Protein AF-I2CSA3-F1 (afdb_monomer)

pLDDT: mean 71.66, std 21.91, range [33.41, 97.12]

Secondary structure (DSSP, 8-state):
--TTTTTTTSS-----TTTSS-SS--SSTTS--TT-SSTTS-TTHHHHHHHHHHHHHHHHHHEEEEES-SS----EEESSSEEESS--EEEEE----------------------

Solvent-accessible surface area (backbone atoms only — not comparable to full-atom values): 7816 Å² total; per-residue (Å²): 120,75,72,59,62,67,58,63,61,73,71,64,69,76,52,42,88,90,68,83,44,63,94,55,82,71,96,47,94,81,78,74,60,97,45,57,75,70,99,78,34,48,88,53,50,69,56,53,56,51,51,52,50,53,52,50,53,47,48,66,65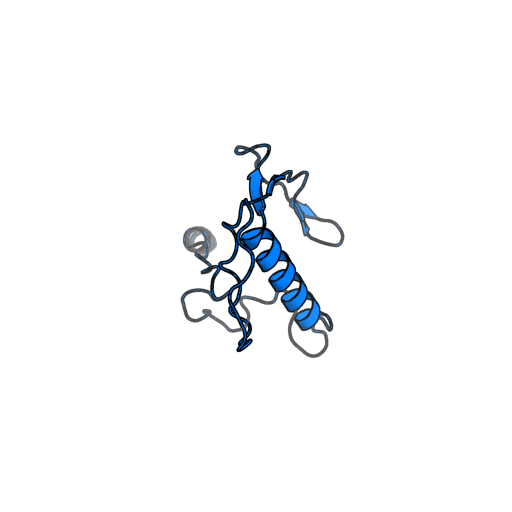,46,34,46,79,41,62,73,56,86,82,64,77,81,42,80,41,79,72,97,56,82,43,68,51,88,81,53,68,47,77,41,80,42,83,68,69,77,72,70,72,76,77,66,92,64,92,73,77,95,81,78,89,78,134

InterPro domains:
  IPR001128 Cytochrome P450 [PF00067] (27-74)
  IPR017972 Cytochrome P450, conserved site [PS00086] (35-44)
  IPR036396 Cytochrome P450 superfamily [G3DSA:1.10.630.10] (11-98)
  IPR036396 Cytochrome P450 superfamily [SSF48264] (27-94)
  IPR039983 Cholesterol 24-hydroxylase [PTHR24293] (27-95)

Organism: Nannochloropsis gaditana (strain CCMP526) (NCBI:txid1093141)

Radius of gyration: 22.37 Å; Cα contacts (8 Å, |Δi|>4): 62; chains: 1; bounding box: 40×33×74 Å

Mean predicted aligned error: 15.08 Å

Foldseek 3Di:
DVVVVVVVCVVPFPCPPVPSDGPDDPPDPPPDAPQHDDPNGNPCPVVVVVVVVVVVVCQVVFWDKDWPDPPDDFDWDDDVDTDTDPGDIDTDTDPPPPPPPPPPPDPDDDDDDDD

Nearest PDB structures (foldseek):
  7p6l-assembly3_C  TM=9.709E-01  e=7.447E-03  Thermothelomyces thermophilus ATCC 42464
  6l8j-assembly1_A  TM=7.435E-01  e=1.315E-02  Arabidopsis thaliana
  6l8i-assembly1_A  TM=7.628E-01  e=1.589E-02  Arabidopsis thaliana
  6j95-assembly1_A  TM=7.596E-01  e=1.693E-02  Arabidopsis thaliana
  6j94-assembly1_B  TM=6.727E-01  e=2.180E-02  Arabidopsis thaliana

Sequence (115 aa):
RISEIAEESREEAATNPATGTSRGPLKSPFQYMPFSLGPRNCIGQRFAMTEASIILARLVRDWDVTLVDRAATVQRVELLTVRPDRLLCKLQPRQVYPLSPVRCGARESAAACSP

Structure (mmCIF, N/CA/C/O backbone):
data_AF-I2CSA3-F1
#
_entry.id   AF-I2CSA3-F1
#
loop_
_atom_site.group_PDB
_atom_site.id
_atom_site.type_symbol
_atom_site.label_atom_id
_atom_site.label_alt_id
_atom_site.label_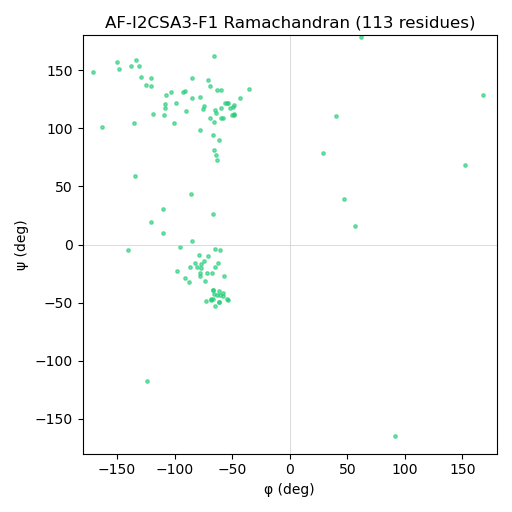comp_id
_atom_site.label_asym_id
_atom_site.label_entity_id
_atom_site.label_seq_id
_atom_site.pdbx_PDB_ins_code
_atom_site.Cartn_x
_atom_site.Cartn_y
_atom_site.Cartn_z
_atom_site.occupancy
_atom_site.B_iso_or_equiv
_atom_site.auth_seq_id
_atom_site.auth_comp_id
_atom_site.auth_asym_id
_atom_site.auth_atom_id
_atom_site.pdbx_PDB_model_num
ATOM 1 N N . ARG A 1 1 ? -17.803 -15.456 -27.209 1.00 42.56 1 ARG A N 1
ATOM 2 C CA . ARG A 1 1 ? -16.410 -14.948 -27.209 1.00 42.56 1 ARG A CA 1
ATOM 3 C C . ARG A 1 1 ? -16.199 -13.600 -26.521 1.00 42.56 1 ARG A C 1
ATOM 5 O O . ARG A 1 1 ? -15.175 -13.480 -25.875 1.00 42.56 1 ARG A O 1
ATOM 12 N N . ILE A 1 2 ? -17.105 -12.611 -26.592 1.00 41.44 2 ILE A N 1
ATOM 13 C CA . ILE A 1 2 ? -17.075 -11.465 -25.643 1.00 41.44 2 ILE A CA 1
ATOM 14 C C . ILE A 1 2 ? -17.883 -11.796 -24.374 1.00 41.44 2 ILE A C 1
ATOM 16 O O . ILE A 1 2 ? -17.504 -11.418 -23.274 1.00 41.44 2 ILE A O 1
ATOM 20 N N . SER A 1 3 ? -18.941 -12.596 -24.519 1.00 33.72 3 SER A N 1
ATOM 21 C CA . SER A 1 3 ? -19.799 -13.058 -23.423 1.00 33.72 3 SER A CA 1
ATOM 22 C C . SER A 1 3 ? -19.128 -14.015 -22.424 1.00 33.72 3 SER A C 1
ATOM 24 O O . SER A 1 3 ? -19.540 -14.040 -21.275 1.00 33.72 3 SER A O 1
ATOM 26 N N . GLU A 1 4 ? -18.081 -14.752 -22.814 1.00 45.25 4 GLU A N 1
ATOM 27 C CA . GLU A 1 4 ? -17.364 -15.682 -21.912 1.00 45.25 4 GLU A CA 1
ATOM 28 C C . GLU A 1 4 ? -16.401 -14.960 -20.956 1.00 45.25 4 GLU A C 1
ATOM 30 O O . GLU A 1 4 ? -16.161 -15.423 -19.847 1.00 45.25 4 GLU A O 1
ATOM 35 N N . ILE A 1 5 ? -15.894 -13.784 -21.343 1.00 49.84 5 ILE A N 1
ATOM 36 C CA . ILE A 1 5 ? -14.957 -12.992 -20.525 1.00 49.84 5 ILE A CA 1
ATOM 37 C C . ILE A 1 5 ? -15.677 -12.364 -19.316 1.00 49.84 5 ILE A C 1
ATOM 39 O O . ILE A 1 5 ? -15.057 -12.080 -18.295 1.00 49.84 5 ILE A O 1
ATOM 43 N N . ALA A 1 6 ? -16.995 -12.170 -19.410 1.00 39.78 6 ALA A N 1
ATOM 44 C CA . ALA A 1 6 ? -17.803 -11.581 -18.345 1.00 39.78 6 ALA A CA 1
ATOM 45 C C . ALA A 1 6 ? -18.214 -12.581 -17.248 1.00 39.78 6 ALA A C 1
ATOM 47 O O . ALA A 1 6 ? -18.636 -12.153 -16.176 1.00 39.78 6 ALA A O 1
ATOM 48 N N . GLU A 1 7 ? -18.112 -13.891 -17.496 1.00 41.91 7 GLU A N 1
ATOM 49 C CA . GLU A 1 7 ? -18.434 -14.910 -16.488 1.00 41.91 7 GLU A CA 1
ATOM 50 C C . GLU A 1 7 ? -17.204 -15.311 -15.655 1.00 41.91 7 GLU A C 1
ATOM 52 O O . GLU A 1 7 ? -17.345 -15.590 -14.466 1.00 41.91 7 GLU A O 1
ATOM 57 N N . GLU A 1 8 ? -15.986 -15.226 -16.210 1.00 42.34 8 GLU A N 1
ATOM 58 C CA . GLU A 1 8 ? -14.734 -15.532 -15.488 1.00 42.34 8 GLU A CA 1
ATOM 59 C C . GLU A 1 8 ? -14.321 -14.433 -14.482 1.00 42.34 8 GLU A C 1
ATOM 61 O O . GLU A 1 8 ? -13.516 -14.677 -13.587 1.00 42.34 8 GLU A O 1
ATOM 66 N N . SER A 1 9 ? -14.920 -13.239 -14.556 1.00 42.06 9 SER A N 1
ATOM 67 C CA . SER A 1 9 ? -14.725 -12.153 -13.582 1.00 42.06 9 SER A CA 1
ATOM 68 C C . SER A 1 9 ? -15.516 -12.326 -12.280 1.00 42.06 9 SER A C 1
ATOM 70 O O . SER A 1 9 ? -15.287 -11.578 -11.334 1.00 42.06 9 SER A O 1
ATOM 72 N N . ARG A 1 10 ? -16.432 -13.303 -12.187 1.00 43.22 10 ARG A N 1
ATOM 73 C CA . ARG A 1 10 ? -17.161 -13.599 -10.935 1.00 43.22 10 ARG A CA 1
ATOM 74 C C . ARG A 1 10 ? -16.423 -14.555 -10.008 1.00 43.22 10 ARG A C 1
ATOM 76 O O . ARG A 1 10 ? -16.677 -14.538 -8.807 1.00 43.22 10 ARG A O 1
ATOM 83 N N . GLU A 1 11 ? -15.458 -15.306 -10.527 1.00 42.19 11 GLU A N 1
ATOM 84 C CA . GLU A 1 11 ? -14.471 -16.027 -9.719 1.00 42.19 11 GLU A CA 1
ATOM 85 C C . GLU A 1 11 ? -13.297 -15.083 -9.392 1.00 42.19 11 GLU A C 1
ATOM 87 O O . GLU A 1 11 ? -12.123 -15.425 -9.536 1.00 42.19 11 GLU A O 1
ATOM 92 N N . GLU A 1 12 ? -13.615 -13.837 -9.025 1.00 47.06 12 GLU A N 1
ATOM 93 C CA . GLU A 1 12 ? -12.668 -12.805 -8.618 1.00 47.06 12 GLU A CA 1
ATOM 94 C C . GLU A 1 12 ? -11.928 -13.290 -7.367 1.00 47.06 12 GLU A C 1
ATOM 96 O O . GLU A 1 12 ? -12.356 -13.126 -6.227 1.00 47.06 12 GLU A O 1
ATOM 101 N N . ALA A 1 13 ? -10.818 -13.976 -7.628 1.00 44.78 13 ALA A N 1
ATOM 102 C CA . ALA A 1 13 ? -9.598 -13.996 -6.853 1.00 44.78 13 ALA A CA 1
ATOM 103 C C . ALA A 1 13 ? -9.809 -13.742 -5.356 1.00 44.78 13 ALA A C 1
ATOM 105 O O . ALA A 1 13 ? -9.467 -12.677 -4.833 1.00 44.78 13 ALA A O 1
ATOM 106 N N . ALA A 1 14 ? -10.248 -14.777 -4.637 1.00 43.12 14 ALA A N 1
ATOM 107 C CA . ALA A 1 14 ? -9.932 -14.921 -3.222 1.00 43.12 14 ALA A CA 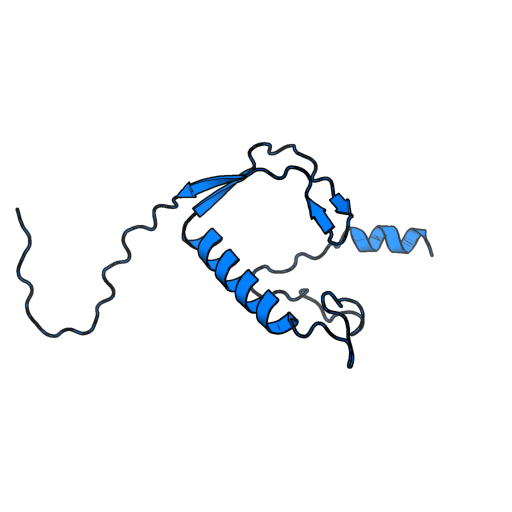1
ATOM 108 C C . ALA A 1 14 ? -8.402 -15.068 -3.080 1.00 43.12 14 ALA A C 1
ATOM 110 O O . ALA A 1 14 ? -7.863 -16.155 -2.856 1.00 43.12 14 ALA A O 1
ATOM 111 N N . THR A 1 15 ? -7.688 -13.962 -3.287 1.00 50.16 15 THR A N 1
ATOM 112 C CA . THR A 1 15 ? -6.269 -13.803 -3.003 1.00 50.16 15 THR A CA 1
ATOM 113 C C . THR A 1 15 ? -6.136 -14.065 -1.519 1.00 50.16 15 THR A C 1
ATOM 115 O O . THR A 1 15 ? -6.638 -13.294 -0.704 1.00 50.16 15 THR A O 1
ATOM 118 N N . ASN A 1 16 ? -5.535 -15.194 -1.150 1.00 46.78 16 ASN A N 1
ATOM 119 C CA . ASN A 1 16 ? -5.334 -15.496 0.255 1.00 46.78 16 ASN A CA 1
ATOM 120 C C . ASN A 1 16 ? -4.364 -14.436 0.814 1.00 46.78 16 ASN A C 1
ATOM 122 O O . ASN A 1 16 ? -3.208 -14.400 0.369 1.00 46.78 16 ASN A O 1
ATOM 126 N N . PRO A 1 17 ? -4.784 -13.571 1.761 1.00 50.44 17 PRO A N 1
ATOM 127 C CA . PRO A 1 17 ? -3.959 -12.456 2.235 1.00 50.44 17 PRO A CA 1
ATOM 128 C C . PRO A 1 17 ? -2.663 -12.928 2.910 1.00 50.44 17 PRO A C 1
ATOM 130 O O . PRO A 1 17 ? -1.725 -12.154 3.054 1.00 50.44 17 PRO A O 1
ATOM 133 N N . ALA A 1 18 ? -2.590 -14.210 3.284 1.00 44.34 18 ALA A N 1
ATOM 134 C CA . ALA A 1 18 ? -1.423 -14.827 3.899 1.00 44.34 18 ALA A CA 1
ATOM 135 C C . ALA A 1 18 ? -0.283 -15.168 2.919 1.00 44.34 18 ALA A C 1
ATOM 137 O O . ALA A 1 18 ? 0.825 -15.448 3.369 1.00 44.34 18 ALA A O 1
ATOM 138 N N . THR A 1 19 ? -0.524 -15.217 1.602 1.00 47.62 19 THR A N 1
ATOM 139 C CA . THR A 1 19 ? 0.468 -15.789 0.661 1.00 47.62 19 THR A CA 1
ATOM 140 C C . THR A 1 19 ? 0.597 -15.022 -0.657 1.00 47.62 19 THR A C 1
ATOM 142 O O . THR A 1 19 ? 1.456 -15.366 -1.465 1.00 47.62 19 THR A O 1
ATOM 145 N N . GLY A 1 20 ? -0.231 -13.996 -0.905 1.00 53.66 20 GLY A N 1
ATOM 146 C CA . GLY A 1 20 ? -0.145 -13.160 -2.117 1.00 53.66 20 GLY A CA 1
ATOM 147 C C . GLY A 1 20 ? -0.241 -13.940 -3.436 1.00 53.66 20 GLY A C 1
ATOM 148 O O . GLY A 1 20 ? 0.143 -13.436 -4.486 1.00 53.66 20 GLY A O 1
ATOM 149 N N . THR A 1 21 ? -0.714 -15.184 -3.379 1.00 48.88 21 THR A N 1
ATOM 150 C CA . THR A 1 21 ? -0.784 -16.125 -4.495 1.00 48.88 21 THR A CA 1
ATOM 151 C C . THR A 1 21 ? -2.237 -16.525 -4.706 1.00 48.88 21 THR A C 1
ATOM 153 O O . THR A 1 21 ? -2.978 -16.785 -3.752 1.00 48.88 21 THR A O 1
ATOM 156 N N . SER A 1 22 ? -2.660 -16.554 -5.971 1.00 50.53 22 SER A N 1
ATOM 157 C CA . SER A 1 22 ? -3.919 -17.174 -6.370 1.00 50.53 22 SER A CA 1
ATOM 158 C C . SER A 1 22 ? -3.870 -18.650 -5.976 1.00 50.53 22 SER A C 1
ATOM 160 O O . SER A 1 22 ? -2.884 -19.328 -6.258 1.00 50.53 22 SER A O 1
ATOM 162 N N . ARG A 1 23 ? -4.922 -19.172 -5.336 1.00 46.28 23 ARG A N 1
ATOM 163 C CA . ARG A 1 23 ? -5.057 -20.589 -4.924 1.00 46.28 23 ARG A CA 1
ATOM 164 C C . ARG A 1 23 ? -5.163 -21.588 -6.098 1.00 46.28 23 ARG A C 1
ATOM 166 O O . ARG A 1 23 ? -5.712 -22.672 -5.944 1.00 46.28 23 ARG A O 1
ATOM 173 N N . GLY A 1 24 ? -4.625 -21.253 -7.265 1.00 54.91 24 GLY A N 1
ATOM 174 C CA . GLY A 1 24 ? -4.572 -22.107 -8.443 1.00 54.91 24 GLY A CA 1
ATOM 175 C C . GLY A 1 24 ? -3.338 -21.785 -9.287 1.00 54.91 24 GLY A C 1
ATOM 176 O O . GLY A 1 24 ? -2.801 -20.676 -9.172 1.00 54.91 24 GLY A O 1
ATOM 177 N N . PRO A 1 25 ? -2.867 -22.735 -10.117 1.00 48.44 25 PRO A N 1
ATOM 178 C CA . PRO A 1 25 ? -1.803 -22.462 -11.071 1.00 48.44 25 PRO A CA 1
ATOM 179 C C . PRO A 1 25 ? -2.228 -21.271 -11.931 1.00 48.44 25 PRO A C 1
ATOM 181 O O . PRO A 1 25 ? -3.293 -21.298 -12.548 1.00 48.44 25 PRO A O 1
ATOM 184 N N . LEU A 1 26 ? -1.420 -20.207 -11.928 1.00 54.88 26 LEU A N 1
ATOM 185 C CA . LEU A 1 26 ? -1.624 -19.061 -12.811 1.00 54.88 26 LEU A CA 1
ATOM 186 C C . LEU A 1 26 ? -1.760 -19.611 -14.235 1.00 54.88 26 LEU A C 1
ATOM 188 O O . LEU A 1 26 ? -0.829 -20.244 -14.735 1.00 54.88 26 LEU A O 1
ATOM 192 N N . LYS A 1 27 ? -2.924 -19.412 -14.872 1.00 57.16 27 LYS A N 1
ATOM 193 C CA . LYS A 1 27 ? -3.265 -20.017 -16.177 1.00 57.16 27 LYS A CA 1
ATOM 194 C C . LYS A 1 27 ? -2.302 -19.609 -17.317 1.00 57.16 27 LYS A C 1
ATOM 196 O O . LYS A 1 27 ? -2.417 -20.107 -18.426 1.00 57.16 27 LYS A O 1
ATOM 201 N N . SER A 1 28 ? -1.347 -18.714 -17.071 1.00 60.38 28 SER A N 1
ATOM 202 C CA . SER A 1 28 ? -0.208 -18.378 -17.923 1.00 60.38 28 SER A CA 1
ATOM 203 C C . SER A 1 28 ? 0.741 -17.463 -17.131 1.00 60.38 28 SER A C 1
ATOM 205 O O . SER A 1 28 ? 0.278 -16.656 -16.319 1.00 60.38 28 SER A O 1
ATOM 207 N N . PRO A 1 29 ? 2.066 -17.525 -17.364 1.00 62.62 29 PRO A N 1
ATOM 208 C CA . PRO A 1 29 ? 3.060 -16.729 -16.630 1.00 62.62 29 PRO A CA 1
ATOM 209 C C . PRO A 1 29 ? 2.945 -15.211 -16.861 1.00 62.62 29 PRO A C 1
ATOM 211 O O . PRO A 1 29 ? 3.663 -14.436 -16.237 1.00 62.62 29 PRO A O 1
ATOM 214 N N . PHE A 1 30 ? 2.036 -14.782 -17.742 1.00 70.31 30 PHE A N 1
ATOM 215 C CA . PHE A 1 30 ? 1.869 -13.399 -18.172 1.00 70.31 30 PHE A CA 1
ATOM 216 C C . PHE A 1 30 ? 0.577 -12.729 -17.668 1.00 70.31 30 PHE A C 1
ATOM 218 O O . PHE A 1 30 ? 0.244 -11.634 -18.105 1.00 70.31 30 PHE A O 1
ATOM 225 N N . GLN A 1 31 ? -0.162 -13.353 -16.751 1.00 79.00 31 GLN A N 1
ATOM 226 C CA . GLN A 1 31 ? -1.417 -12.782 -16.238 1.00 79.00 31 GLN A CA 1
ATOM 227 C C . GLN A 1 31 ? -1.241 -11.713 -15.157 1.00 79.00 31 GLN A C 1
ATOM 229 O O . GLN A 1 31 ? -2.151 -10.921 -14.930 1.00 79.00 31 GLN A O 1
ATOM 234 N N . TYR A 1 32 ? -0.083 -11.662 -14.497 1.00 79.81 32 TYR A N 1
ATOM 235 C CA . TYR A 1 32 ? 0.158 -10.736 -13.394 1.00 79.81 32 TYR A CA 1
ATOM 236 C C . TYR A 1 32 ? 1.528 -10.069 -13.526 1.00 79.81 32 TYR A C 1
ATOM 238 O O . TYR A 1 32 ? 2.559 -10.687 -13.273 1.00 79.81 32 TYR A O 1
ATOM 246 N N . MET A 1 33 ? 1.536 -8.797 -13.940 1.00 86.06 33 MET A N 1
ATOM 247 C CA . MET A 1 33 ? 2.760 -8.021 -14.191 1.00 86.06 33 MET A CA 1
ATOM 248 C C . MET A 1 33 ? 2.709 -6.601 -13.590 1.00 86.06 33 MET A C 1
ATOM 250 O O . MET A 1 33 ? 2.862 -5.619 -14.317 1.00 86.06 33 MET A O 1
ATOM 254 N N . PRO A 1 34 ? 2.531 -6.443 -12.267 1.00 87.00 34 PRO A N 1
ATOM 255 C CA . PRO A 1 34 ? 2.402 -5.122 -11.635 1.00 87.00 34 PRO A CA 1
ATOM 256 C C . PRO A 1 34 ? 3.669 -4.250 -11.733 1.00 87.00 34 PRO A C 1
ATOM 258 O O . PRO A 1 34 ? 3.595 -3.034 -11.590 1.00 87.00 34 PRO A O 1
ATOM 261 N N . PHE A 1 35 ? 4.832 -4.858 -11.987 1.00 91.50 35 PHE A N 1
ATOM 262 C CA . PHE A 1 35 ? 6.135 -4.186 -12.073 1.00 91.50 35 PHE A CA 1
ATOM 263 C C . PHE A 1 35 ? 6.814 -4.363 -13.442 1.00 91.50 35 PHE A C 1
ATOM 265 O O . PHE A 1 35 ? 8.027 -4.161 -13.558 1.00 91.50 35 PHE A O 1
ATOM 272 N N . SER A 1 36 ? 6.031 -4.716 -14.472 1.00 88.81 36 SER A N 1
ATOM 273 C CA . SER A 1 36 ? 6.513 -5.130 -15.798 1.00 88.81 36 SER A CA 1
ATOM 274 C C . SER A 1 36 ? 7.377 -6.409 -15.760 1.00 88.81 36 SER A C 1
ATOM 276 O O . SER A 1 36 ? 7.611 -6.992 -14.701 1.00 88.81 36 SER A O 1
ATOM 278 N N . LEU A 1 37 ? 7.831 -6.875 -16.926 1.00 87.00 37 LEU A N 1
ATOM 279 C CA . LEU A 1 37 ? 8.748 -8.006 -17.100 1.00 87.00 37 LEU A CA 1
ATOM 280 C C . LEU A 1 37 ? 9.907 -7.616 -18.033 1.00 87.00 37 LEU A C 1
ATOM 282 O O . LEU A 1 37 ? 9.768 -6.752 -18.897 1.00 87.00 37 LEU A O 1
ATOM 286 N N . GLY A 1 38 ? 11.056 -8.280 -17.879 1.00 88.12 38 GLY A N 1
ATOM 287 C CA . GLY A 1 38 ? 12.229 -8.089 -18.742 1.00 88.12 38 GLY A CA 1
ATOM 288 C C . GLY A 1 38 ? 13.232 -7.031 -18.245 1.00 88.12 38 GLY A C 1
ATOM 289 O O . GLY A 1 38 ? 13.195 -6.642 -17.079 1.00 88.12 38 GLY A O 1
ATOM 290 N N . PRO A 1 39 ? 14.157 -6.559 -19.107 1.00 91.06 39 PRO A N 1
ATOM 291 C CA . PRO A 1 39 ? 15.282 -5.692 -18.716 1.00 91.06 39 PRO A CA 1
ATOM 292 C C . PRO A 1 39 ? 14.875 -4.261 -18.326 1.00 91.06 39 PRO A C 1
ATOM 294 O O . PRO A 1 39 ? 15.692 -3.490 -17.827 1.00 91.06 39 PRO A O 1
ATOM 297 N N . ARG A 1 40 ? 13.615 -3.885 -18.574 1.00 93.38 40 ARG A N 1
ATOM 298 C CA . ARG A 1 40 ? 13.008 -2.606 -18.174 1.00 93.38 40 ARG A CA 1
ATOM 299 C C . ARG A 1 40 ? 11.956 -2.811 -17.077 1.00 93.38 40 ARG A C 1
ATOM 301 O O . ARG A 1 40 ? 10.976 -2.072 -17.021 1.00 93.38 40 ARG A O 1
ATOM 308 N N . ASN A 1 41 ? 12.136 -3.832 -16.237 1.00 92.06 41 ASN A N 1
ATOM 309 C CA . ASN A 1 41 ? 11.311 -4.017 -15.049 1.00 92.06 41 ASN A CA 1
ATOM 310 C C . ASN A 1 41 ? 11.529 -2.878 -14.039 1.00 92.06 41 ASN A C 1
ATOM 312 O O . ASN A 1 41 ? 12.510 -2.130 -14.096 1.00 92.06 41 ASN A O 1
ATOM 316 N N . CYS A 1 42 ? 10.596 -2.733 -13.100 1.00 93.94 42 CYS A N 1
ATOM 317 C CA . CYS A 1 42 ? 10.739 -1.749 -12.037 1.00 93.94 42 CYS A CA 1
ATOM 318 C C . CYS A 1 42 ? 11.944 -2.097 -11.149 1.00 93.94 42 CYS A C 1
ATOM 320 O O . CYS A 1 42 ? 11.907 -3.063 -1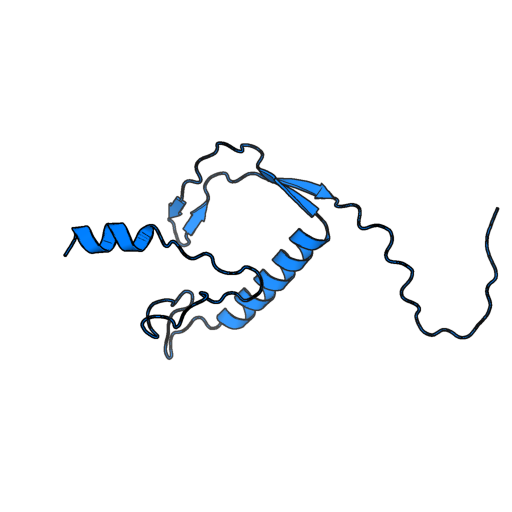0.384 1.00 93.94 42 CYS A O 1
ATOM 322 N N . ILE A 1 43 ? 12.983 -1.257 -11.181 1.00 96.88 43 ILE A N 1
ATOM 323 C CA . ILE A 1 43 ? 14.144 -1.367 -10.280 1.00 96.88 43 ILE A CA 1
ATOM 324 C C . ILE A 1 43 ? 13.729 -1.324 -8.797 1.00 96.88 43 ILE A C 1
ATOM 326 O O . ILE A 1 43 ? 14.372 -1.929 -7.942 1.00 96.88 43 ILE A O 1
ATOM 330 N N . GLY A 1 44 ? 12.605 -0.664 -8.502 1.00 95.94 44 GLY A N 1
ATOM 331 C CA . GLY A 1 44 ? 12.022 -0.543 -7.170 1.00 95.94 44 GLY A CA 1
ATOM 332 C C . GLY A 1 44 ? 11.128 -1.707 -6.735 1.00 95.94 44 GLY A C 1
ATOM 333 O O . GLY A 1 44 ? 10.585 -1.637 -5.639 1.00 95.94 44 GLY A O 1
ATOM 334 N N . GLN A 1 45 ? 10.960 -2.778 -7.523 1.00 92.25 45 GLN A N 1
ATOM 335 C CA . GLN A 1 45 ? 10.025 -3.869 -7.198 1.00 92.25 45 GLN A CA 1
ATOM 336 C C . GLN A 1 45 ? 10.262 -4.461 -5.799 1.00 92.25 45 GLN A C 1
ATOM 338 O O . GLN A 1 45 ? 9.328 -4.625 -5.016 1.00 92.25 45 GLN A O 1
ATOM 343 N N . ARG A 1 46 ? 11.520 -4.771 -5.461 1.00 92.94 46 ARG A N 1
ATOM 344 C CA . ARG A 1 46 ? 11.868 -5.355 -4.152 1.00 92.94 46 ARG A CA 1
ATOM 345 C C . ARG A 1 46 ? 11.622 -4.380 -3.007 1.00 92.94 46 ARG A C 1
ATOM 347 O O . ARG A 1 46 ? 11.152 -4.785 -1.946 1.00 92.94 46 ARG A O 1
ATOM 354 N N . PHE A 1 47 ? 11.930 -3.109 -3.242 1.00 96.25 47 PHE A N 1
ATOM 355 C CA . PHE A 1 47 ? 11.729 -2.044 -2.272 1.00 96.25 47 PHE A CA 1
ATOM 356 C C . PHE A 1 47 ? 10.235 -1.852 -1.982 1.00 96.25 47 PHE A C 1
ATOM 358 O O . PHE A 1 47 ? 9.822 -2.000 -0.835 1.00 96.25 47 PHE A O 1
ATOM 365 N N . ALA A 1 48 ? 9.421 -1.675 -3.027 1.00 94.25 48 ALA A N 1
ATOM 366 C CA . ALA A 1 48 ? 7.979 -1.476 -2.915 1.00 94.25 48 ALA A CA 1
ATOM 367 C C . ALA A 1 48 ? 7.282 -2.634 -2.183 1.00 94.25 48 ALA A C 1
ATOM 369 O O . ALA A 1 48 ? 6.475 -2.403 -1.286 1.00 94.25 48 ALA A O 1
ATOM 370 N N . MET A 1 49 ? 7.626 -3.885 -2.510 1.00 92.69 49 MET A N 1
ATOM 371 C CA . MET A 1 49 ? 7.034 -5.055 -1.849 1.00 92.69 49 MET A CA 1
ATOM 372 C C . MET A 1 49 ? 7.419 -5.155 -0.371 1.00 92.69 49 MET A C 1
ATOM 374 O O . MET A 1 49 ? 6.582 -5.508 0.462 1.00 92.69 49 MET A O 1
ATOM 378 N N . THR A 1 50 ? 8.670 -4.839 -0.035 1.00 94.19 50 THR A N 1
ATOM 379 C CA . THR A 1 50 ? 9.153 -4.883 1.352 1.00 94.19 50 THR A CA 1
ATOM 380 C C . THR A 1 50 ? 8.491 -3.793 2.189 1.00 94.19 50 THR A C 1
ATOM 382 O O . THR A 1 50 ? 7.959 -4.075 3.261 1.00 94.19 50 THR A O 1
ATOM 385 N N . GLU A 1 51 ? 8.469 -2.561 1.682 1.00 97.12 51 GLU A N 1
ATOM 386 C CA . GLU A 1 51 ? 7.857 -1.419 2.359 1.00 97.12 51 GLU A CA 1
ATOM 387 C C . GLU A 1 51 ? 6.356 -1.638 2.576 1.00 97.12 51 GLU A C 1
ATOM 389 O O . GLU A 1 51 ? 5.878 -1.536 3.708 1.00 97.12 51 GLU A O 1
ATOM 394 N N . ALA A 1 52 ? 5.627 -2.040 1.528 1.00 93.25 52 ALA A N 1
ATOM 395 C CA . ALA A 1 52 ? 4.197 -2.321 1.618 1.00 93.25 52 ALA A CA 1
ATOM 396 C C . ALA A 1 52 ? 3.892 -3.412 2.655 1.00 93.25 52 ALA A C 1
ATOM 398 O O . ALA A 1 52 ? 2.966 -3.264 3.451 1.00 93.25 52 ALA A O 1
ATOM 399 N N . SER A 1 53 ? 4.700 -4.475 2.696 1.00 93.19 53 SER A N 1
ATOM 400 C CA . SER A 1 53 ? 4.525 -5.570 3.657 1.00 93.19 53 SER A CA 1
ATOM 401 C C . SER A 1 53 ? 4.754 -5.113 5.099 1.00 93.19 53 SER A C 1
ATOM 403 O O . SER A 1 53 ? 3.979 -5.469 5.985 1.00 93.19 53 SER A O 1
ATOM 405 N N . ILE A 1 54 ? 5.790 -4.304 5.349 1.00 95.12 54 ILE A N 1
ATOM 406 C CA . ILE A 1 54 ? 6.102 -3.783 6.689 1.00 95.12 54 ILE A CA 1
ATOM 407 C C . ILE A 1 54 ? 5.006 -2.832 7.169 1.00 95.12 54 ILE A C 1
ATOM 409 O O . ILE A 1 54 ? 4.543 -2.956 8.306 1.00 95.12 54 ILE A O 1
ATOM 413 N N . ILE A 1 55 ? 4.579 -1.898 6.315 1.00 95.69 55 ILE A N 1
ATOM 414 C CA . ILE A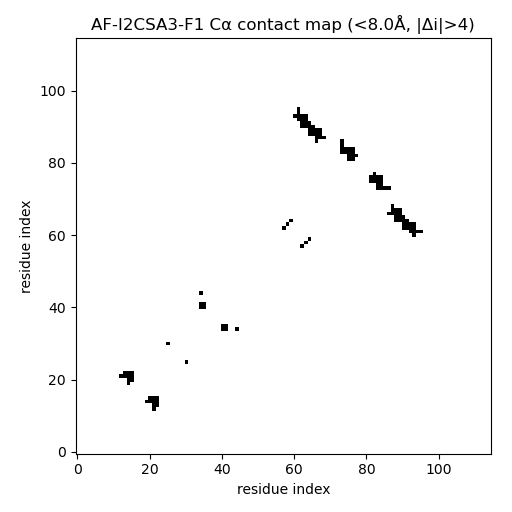 1 55 ? 3.513 -0.947 6.640 1.00 95.69 55 ILE A CA 1
ATOM 415 C C . ILE A 1 55 ? 2.221 -1.708 6.930 1.00 95.69 55 ILE A C 1
ATOM 417 O O . ILE A 1 55 ? 1.623 -1.501 7.982 1.00 95.69 55 ILE A O 1
ATOM 421 N N . LEU A 1 56 ? 1.829 -2.644 6.062 1.00 93.62 56 LEU A N 1
ATOM 422 C CA . LEU A 1 56 ? 0.620 -3.441 6.253 1.00 93.62 56 LEU A CA 1
ATOM 423 C C . LEU A 1 56 ? 0.674 -4.264 7.547 1.00 93.62 56 LEU A C 1
ATOM 425 O O . LEU A 1 56 ? -0.296 -4.284 8.302 1.00 93.62 56 LEU A O 1
ATOM 429 N N . ALA A 1 57 ? 1.814 -4.893 7.845 1.00 91.44 57 ALA A N 1
ATOM 430 C CA . ALA A 1 57 ? 1.995 -5.663 9.072 1.00 91.44 57 ALA A CA 1
ATOM 431 C C . ALA A 1 57 ? 1.851 -4.798 10.333 1.00 91.44 57 ALA A C 1
ATOM 433 O O . ALA A 1 57 ? 1.240 -5.242 11.304 1.00 91.44 57 ALA A O 1
ATOM 434 N N . ARG A 1 58 ? 2.380 -3.567 10.325 1.00 91.88 58 ARG A N 1
ATOM 435 C CA . ARG A 1 58 ? 2.209 -2.618 11.438 1.00 91.88 58 ARG A CA 1
ATOM 436 C C . ARG A 1 58 ? 0.772 -2.130 11.557 1.00 91.88 58 ARG A C 1
ATOM 438 O O . ARG A 1 58 ? 0.217 -2.183 12.648 1.00 91.88 58 ARG A O 1
ATOM 445 N N . LEU A 1 59 ? 0.151 -1.739 10.443 1.00 92.81 59 LEU A N 1
ATOM 446 C CA . LEU A 1 59 ? -1.243 -1.288 10.415 1.00 92.81 59 LEU A CA 1
ATOM 447 C C . LEU A 1 59 ? -2.183 -2.332 11.026 1.00 92.81 59 LEU A C 1
ATOM 449 O O . LEU A 1 59 ? -3.003 -1.992 11.870 1.00 92.81 59 LEU A O 1
ATOM 453 N N . VAL A 1 60 ? -2.036 -3.602 10.638 1.00 90.94 60 VAL A N 1
ATOM 454 C CA . VAL A 1 60 ? -2.886 -4.697 11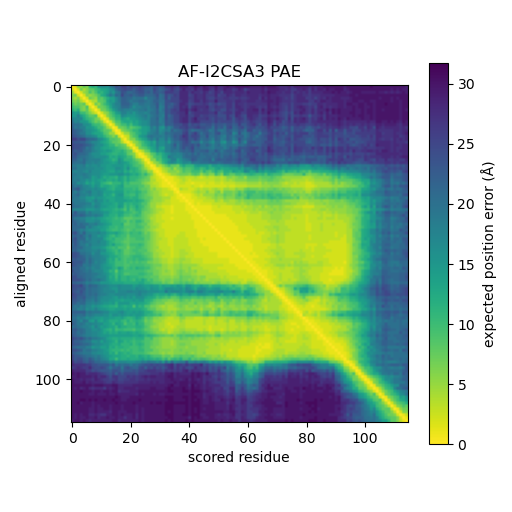.132 1.00 90.94 60 VAL A CA 1
ATOM 455 C C . VAL A 1 60 ? -2.563 -5.081 12.579 1.00 90.94 60 VAL A C 1
ATOM 457 O O . VAL A 1 60 ? -3.452 -5.532 13.302 1.00 90.94 60 VAL A O 1
ATOM 460 N N . ARG A 1 61 ? -1.307 -4.943 13.017 1.00 87.69 61 ARG A N 1
ATOM 461 C CA . ARG A 1 61 ? -0.905 -5.265 14.393 1.00 87.69 61 ARG A CA 1
ATOM 462 C C . ARG A 1 61 ? -1.425 -4.234 15.385 1.00 87.69 61 ARG A C 1
ATOM 464 O O . ARG A 1 61 ? -1.992 -4.617 16.405 1.00 87.69 61 ARG A O 1
ATOM 471 N N . ASP A 1 62 ? -1.220 -2.961 15.075 1.00 90.00 62 ASP A N 1
ATOM 472 C CA . ASP A 1 62 ? -1.329 -1.893 16.061 1.00 90.00 62 ASP A CA 1
ATOM 473 C C . ASP A 1 62 ? -2.689 -1.192 16.012 1.00 90.00 62 ASP A C 1
ATOM 475 O O . ASP A 1 62 ? -3.086 -0.609 17.020 1.00 90.00 62 ASP A O 1
ATOM 479 N N . TRP A 1 63 ? -3.421 -1.238 14.888 1.00 92.94 63 TRP A N 1
ATOM 480 C CA . TRP A 1 63 ? -4.649 -0.460 14.689 1.00 92.94 63 TRP A CA 1
ATOM 481 C C . TRP A 1 63 ? -5.844 -1.292 14.203 1.00 92.94 63 TRP A C 1
ATOM 483 O O . TRP A 1 63 ? -5.737 -2.197 13.376 1.00 92.94 63 TRP A O 1
ATOM 493 N N . ASP A 1 64 ? -7.024 -0.914 14.684 1.00 91.88 64 ASP A N 1
ATOM 494 C CA . ASP A 1 64 ? -8.321 -1.270 14.127 1.00 91.88 64 ASP A CA 1
ATOM 495 C C . ASP A 1 64 ? -8.736 -0.211 13.096 1.00 91.88 64 ASP A C 1
ATOM 497 O O . ASP A 1 64 ? -8.945 0.963 13.417 1.00 91.88 64 ASP A O 1
ATOM 501 N N . VAL A 1 65 ? -8.833 -0.629 11.832 1.00 92.38 65 VAL A N 1
ATOM 502 C CA . VAL A 1 65 ? -9.154 0.245 10.695 1.00 92.38 65 VAL A CA 1
ATOM 503 C C . VAL A 1 65 ? -10.637 0.124 10.364 1.00 92.38 65 VAL A C 1
ATOM 505 O O . VAL A 1 65 ? -11.122 -0.957 10.034 1.00 92.38 65 VAL A O 1
ATOM 508 N N . THR A 1 66 ? -11.366 1.237 10.411 1.00 92.19 66 THR A N 1
ATOM 509 C CA . THR A 1 66 ? -12.784 1.289 10.025 1.00 92.19 66 THR A CA 1
ATOM 510 C C . THR A 1 66 ? -13.014 2.353 8.960 1.00 92.19 66 THR A C 1
ATOM 512 O O . THR A 1 66 ? -12.467 3.449 9.039 1.00 92.19 66 THR A O 1
ATOM 515 N N . LEU A 1 67 ? -13.821 2.049 7.943 1.00 91.81 67 LEU A N 1
ATOM 516 C CA . LEU A 1 67 ? -14.198 3.039 6.931 1.00 91.81 67 LEU A CA 1
ATOM 517 C C . LEU A 1 67 ? -15.118 4.096 7.550 1.00 91.81 67 LEU A C 1
ATOM 519 O O . LEU A 1 67 ? -16.034 3.755 8.303 1.00 91.81 67 LEU A O 1
ATOM 523 N N . VAL A 1 68 ? -14.874 5.373 7.233 1.00 89.81 68 VAL A N 1
ATOM 524 C CA . VAL A 1 68 ? -15.748 6.483 7.660 1.00 89.81 68 VAL A CA 1
ATOM 525 C C . VAL A 1 68 ? -17.137 6.319 7.054 1.00 89.81 68 VAL A C 1
ATOM 527 O O . VAL A 1 68 ? -18.132 6.472 7.756 1.00 89.81 68 VAL A O 1
ATOM 530 N N . ASP A 1 69 ? -17.181 5.965 5.774 1.00 87.25 69 ASP A N 1
ATOM 531 C CA . ASP A 1 69 ? -18.397 5.643 5.049 1.00 87.25 69 ASP A CA 1
ATOM 532 C C . ASP A 1 69 ? -18.315 4.192 4.565 1.00 87.25 69 ASP A C 1
ATOM 534 O O . ASP A 1 69 ? -17.480 3.839 3.733 1.00 87.25 69 ASP A O 1
ATOM 538 N N . ARG A 1 70 ? -19.165 3.331 5.132 1.00 76.06 70 ARG A N 1
ATOM 539 C CA . ARG A 1 70 ? -19.225 1.906 4.773 1.00 76.06 70 ARG A CA 1
ATOM 540 C C . ARG A 1 70 ? -19.942 1.659 3.446 1.00 76.06 70 ARG A C 1
ATOM 542 O O . ARG A 1 70 ? -19.758 0.591 2.874 1.00 76.06 70 ARG A O 1
ATOM 549 N N . ALA A 1 71 ? -20.758 2.606 2.986 1.00 76.06 71 ALA A N 1
ATOM 550 C CA . ALA A 1 71 ? -21.479 2.526 1.720 1.00 76.06 71 ALA A CA 1
ATOM 551 C C . ALA A 1 71 ? -20.734 3.241 0.578 1.00 76.06 71 ALA A C 1
ATOM 553 O O . ALA A 1 71 ? -21.190 3.205 -0.567 1.00 76.06 71 ALA A O 1
ATOM 554 N N . ALA A 1 72 ? -19.588 3.869 0.869 1.00 77.62 72 ALA A N 1
ATOM 555 C CA . ALA A 1 72 ? -18.791 4.561 -0.130 1.00 77.62 72 ALA A CA 1
ATOM 556 C C . ALA A 1 72 ? -18.352 3.600 -1.241 1.00 77.62 72 ALA A C 1
ATOM 558 O O . ALA A 1 72 ? -17.587 2.659 -1.027 1.00 77.62 72 ALA A O 1
ATOM 559 N N . THR A 1 73 ? -18.805 3.882 -2.461 1.00 80.12 73 THR A N 1
ATOM 560 C CA . THR A 1 73 ? -18.270 3.236 -3.660 1.00 80.12 73 THR A CA 1
ATOM 561 C C . THR A 1 73 ? -16.909 3.853 -3.971 1.00 80.12 73 THR A C 1
ATOM 563 O O . THR A 1 73 ? -16.821 5.049 -4.246 1.00 80.12 73 THR A O 1
ATOM 566 N N . VAL A 1 74 ? -15.845 3.047 -3.917 1.00 85.56 74 VAL A N 1
ATOM 567 C CA . VAL A 1 74 ? -14.473 3.510 -4.171 1.00 85.56 74 VAL A CA 1
ATOM 568 C C . VAL A 1 74 ? -14.314 3.864 -5.646 1.00 85.56 74 VAL A C 1
ATOM 570 O O . VAL A 1 74 ? -14.270 2.983 -6.504 1.00 85.56 74 VAL A O 1
ATOM 573 N N . GLN A 1 75 ? -14.201 5.158 -5.940 1.00 87.19 75 GLN A N 1
ATOM 574 C CA . GLN A 1 75 ? -13.925 5.641 -7.290 1.00 87.19 75 GLN A CA 1
ATOM 575 C C . GLN A 1 75 ? -12.422 5.626 -7.563 1.00 87.19 75 GLN A C 1
ATOM 577 O O . GLN A 1 75 ? -11.613 5.904 -6.676 1.00 87.19 75 GLN A O 1
ATOM 582 N N . ARG A 1 76 ? -12.039 5.292 -8.796 1.00 89.12 76 ARG A N 1
ATOM 583 C CA . ARG A 1 76 ? -10.639 5.299 -9.236 1.00 89.12 76 ARG A CA 1
ATOM 584 C C . ARG A 1 76 ? -10.318 6.650 -9.857 1.00 89.12 76 ARG A C 1
ATOM 586 O O . ARG A 1 76 ? -11.049 7.124 -10.720 1.00 89.12 76 ARG A O 1
ATOM 593 N N . VAL A 1 77 ? -9.213 7.249 -9.430 1.00 92.62 77 VAL A N 1
ATOM 594 C CA . VAL A 1 77 ? -8.636 8.437 -10.060 1.00 92.62 77 VAL A CA 1
ATOM 595 C C . VAL A 1 77 ? -7.372 8.008 -10.779 1.00 92.62 77 VAL A C 1
ATOM 597 O O . VAL A 1 77 ? -6.444 7.485 -10.158 1.00 92.62 77 VAL A O 1
ATOM 600 N N . GLU A 1 78 ? -7.345 8.243 -12.084 1.00 92.00 78 GLU A N 1
ATOM 601 C CA . GLU A 1 78 ? -6.239 7.876 -12.960 1.00 92.00 78 GLU A CA 1
ATOM 602 C C . GLU A 1 78 ? -5.507 9.150 -13.392 1.00 92.00 78 GLU A C 1
ATOM 604 O O . GLU A 1 78 ? -6.052 9.997 -14.097 1.00 92.00 78 GLU A O 1
ATOM 609 N N . LEU A 1 79 ? -4.279 9.313 -12.901 1.00 90.25 79 LEU A N 1
ATOM 610 C CA . LEU A 1 79 ? -3.353 10.370 -13.317 1.00 90.25 79 LEU A CA 1
ATOM 611 C C . LEU A 1 79 ? -2.056 9.694 -13.786 1.00 90.25 79 LEU A C 1
ATOM 613 O O . LEU A 1 79 ? -2.076 8.898 -14.716 1.00 90.25 79 LEU A O 1
ATOM 617 N N . LEU A 1 80 ? -0.930 9.953 -13.117 1.00 94.25 80 LEU A N 1
ATOM 618 C CA . LEU A 1 80 ? 0.316 9.203 -13.323 1.00 94.25 80 LEU A CA 1
ATOM 619 C C . LEU A 1 80 ? 0.296 7.831 -12.630 1.00 94.25 80 LEU A C 1
ATOM 621 O O . LEU A 1 80 ? 1.008 6.916 -13.030 1.00 94.25 80 LEU A O 1
ATOM 625 N N . THR A 1 81 ? -0.517 7.692 -11.585 1.00 93.00 81 THR A N 1
ATOM 626 C CA . THR A 1 81 ? -0.776 6.442 -10.869 1.00 93.00 81 THR A CA 1
ATOM 627 C C . THR A 1 81 ? -2.277 6.291 -10.650 1.00 93.00 81 THR A C 1
ATOM 629 O O . THR A 1 81 ? -3.023 7.276 -10.693 1.00 93.00 81 THR A O 1
ATOM 632 N N . VAL A 1 82 ? -2.725 5.056 -10.417 1.00 93.19 82 VAL A N 1
ATOM 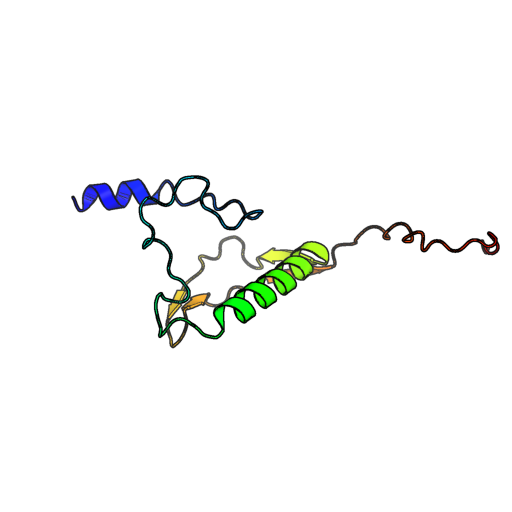633 C CA . VAL A 1 82 ? -4.104 4.781 -10.001 1.00 93.19 82 VAL A CA 1
ATOM 634 C C . VAL A 1 82 ? -4.184 4.938 -8.488 1.00 93.19 82 VAL A C 1
ATOM 636 O O . VAL A 1 82 ? -3.420 4.310 -7.753 1.00 93.19 82 VAL A O 1
ATOM 639 N N . ARG A 1 83 ? -5.117 5.762 -8.014 1.00 92.25 83 ARG A N 1
ATOM 640 C CA . ARG A 1 83 ? -5.405 5.922 -6.584 1.00 92.25 83 ARG A CA 1
ATOM 641 C C . ARG A 1 83 ? -6.912 5.982 -6.329 1.00 92.25 83 ARG A C 1
ATOM 643 O O . ARG A 1 83 ? -7.652 6.399 -7.219 1.00 92.25 83 ARG A O 1
ATOM 650 N N . PRO A 1 84 ? -7.384 5.597 -5.135 1.00 92.06 84 PRO A N 1
ATOM 651 C CA . PRO A 1 84 ? -8.784 5.784 -4.777 1.00 92.06 84 PRO A CA 1
ATOM 652 C C . PRO A 1 84 ? -9.101 7.269 -4.538 1.00 92.06 84 PRO A C 1
ATOM 654 O O . PRO A 1 84 ? -8.293 7.990 -3.942 1.00 92.06 84 PRO A O 1
ATOM 657 N N . ASP A 1 85 ? -10.281 7.724 -4.962 1.00 89.81 85 ASP A N 1
ATOM 658 C CA . ASP A 1 85 ? -10.803 9.039 -4.584 1.00 89.81 85 ASP A CA 1
ATOM 659 C C . ASP A 1 85 ? -11.372 8.991 -3.164 1.00 89.81 85 ASP A C 1
ATOM 661 O O . ASP A 1 85 ? -12.216 8.152 -2.855 1.00 89.81 85 ASP A O 1
ATOM 665 N N . ARG A 1 86 ? -10.913 9.905 -2.302 1.00 87.94 86 ARG A N 1
ATOM 666 C CA . ARG A 1 86 ? -11.495 10.183 -0.972 1.00 87.94 86 ARG A CA 1
ATOM 667 C C . ARG A 1 86 ? -11.811 8.948 -0.104 1.00 87.94 86 ARG A C 1
ATOM 669 O O . ARG A 1 86 ? -12.797 8.941 0.631 1.00 87.94 86 ARG A O 1
ATOM 676 N N . LEU A 1 87 ? -10.948 7.931 -0.112 1.00 90.06 87 LEU A N 1
ATOM 677 C CA . LEU A 1 87 ? -11.073 6.783 0.790 1.00 90.06 87 LEU A CA 1
ATOM 678 C C . LEU A 1 87 ? -10.581 7.150 2.199 1.00 90.06 87 LEU A C 1
ATOM 680 O O . LEU A 1 87 ? -9.379 7.165 2.462 1.00 90.06 87 LEU A O 1
ATOM 684 N N . LEU A 1 88 ? -11.515 7.472 3.097 1.00 92.31 88 LEU A N 1
ATOM 685 C CA . LEU A 1 88 ? -11.215 7.890 4.467 1.00 92.31 88 LEU A CA 1
ATOM 686 C C . LEU A 1 88 ? -11.463 6.762 5.476 1.00 92.31 88 LEU A C 1
ATOM 688 O O . LEU A 1 88 ? -12.545 6.169 5.525 1.00 92.31 88 LEU A O 1
ATOM 692 N N . CYS A 1 89 ? -10.474 6.536 6.342 1.00 92.00 89 CYS A N 1
ATOM 693 C CA . CYS A 1 89 ? -10.521 5.542 7.411 1.00 92.00 89 CYS A CA 1
ATOM 694 C C . CYS A 1 89 ? -10.347 6.204 8.783 1.00 92.00 89 CYS A C 1
ATOM 696 O O . CYS A 1 89 ? -9.547 7.125 8.946 1.00 92.00 89 CYS A O 1
ATOM 698 N N . LYS A 1 90 ? -11.055 5.690 9.787 1.00 93.12 90 LYS A N 1
ATOM 699 C CA . LYS A 1 90 ? -10.778 5.924 11.204 1.00 93.12 90 LYS A CA 1
ATOM 700 C C . LYS A 1 90 ? -9.830 4.838 11.695 1.00 93.12 90 LYS A C 1
ATOM 702 O O . LYS A 1 90 ? -10.059 3.654 11.448 1.00 93.12 90 LYS A O 1
ATOM 707 N N . LEU A 1 91 ? -8.785 5.261 12.395 1.00 93.38 91 LEU A N 1
ATOM 708 C CA . LEU A 1 91 ? -7.793 4.385 13.005 1.00 93.38 91 LEU A CA 1
ATOM 709 C C . LEU A 1 91 ? -7.996 4.421 14.515 1.00 93.38 91 LEU A C 1
ATOM 711 O O . LEU A 1 91 ? -7.882 5.481 15.130 1.00 93.38 91 LEU A O 1
ATOM 715 N N . GLN A 1 92 ? -8.325 3.277 15.102 1.00 92.31 92 GLN A N 1
ATOM 716 C CA . GLN A 1 92 ? -8.397 3.122 16.549 1.00 92.31 92 GLN A CA 1
ATOM 717 C C . GLN A 1 92 ? -7.196 2.292 17.005 1.00 92.31 92 GLN A C 1
ATOM 719 O O . GLN A 1 92 ? -6.964 1.229 16.435 1.00 92.31 92 GLN A O 1
ATOM 724 N N . PRO A 1 93 ? -6.406 2.743 17.994 1.00 92.44 93 PRO A N 1
ATOM 725 C CA . PRO A 1 93 ? -5.349 1.920 18.557 1.00 92.44 93 PRO A CA 1
ATOM 726 C C . PRO A 1 93 ? -5.921 0.602 19.065 1.00 92.44 93 PRO A C 1
ATOM 728 O O . PRO A 1 93 ? -6.804 0.591 19.924 1.00 92.44 93 PRO A O 1
ATOM 731 N N . ARG A 1 94 ? -5.413 -0.507 18.535 1.00 84.88 94 ARG A N 1
ATOM 732 C CA . ARG A 1 94 ? -5.738 -1.831 19.031 1.00 84.88 94 ARG A CA 1
ATOM 733 C C . ARG A 1 94 ? -4.982 -1.990 20.340 1.00 84.88 94 ARG A C 1
ATOM 735 O O . ARG A 1 94 ? -3.755 -1.897 20.373 1.00 84.88 94 ARG A O 1
ATOM 742 N N . GLN A 1 95 ? -5.704 -2.198 21.438 1.00 68.88 95 GLN A N 1
ATOM 743 C CA . GLN A 1 95 ? -5.062 -2.603 22.680 1.00 68.88 95 GLN A CA 1
ATOM 744 C C . GLN A 1 95 ? -4.504 -4.003 22.477 1.00 68.88 95 GLN A C 1
ATOM 746 O O . GLN A 1 95 ? -5.192 -5.010 22.632 1.00 68.88 95 GLN A O 1
ATOM 751 N N . VAL A 1 96 ? -3.235 -4.068 22.099 1.00 61.00 96 VAL A N 1
ATOM 752 C CA . VAL A 1 96 ? -2.475 -5.290 22.258 1.00 61.00 96 VAL A CA 1
ATOM 753 C C . VAL A 1 96 ? -2.374 -5.466 23.767 1.00 61.00 96 VAL A C 1
ATOM 755 O O . VAL A 1 96 ? -1.679 -4.696 24.433 1.00 61.00 96 VAL A O 1
ATOM 758 N N . TYR A 1 97 ? -3.142 -6.420 24.311 1.00 54.97 97 TYR A N 1
ATOM 759 C CA . TYR A 1 97 ? -2.935 -6.949 25.661 1.00 54.97 97 TYR A CA 1
ATOM 760 C C . TYR A 1 97 ? -1.434 -6.984 25.928 1.00 54.97 97 TYR A C 1
ATOM 762 O O . TYR A 1 97 ? -0.704 -7.395 25.016 1.00 54.97 97 TYR A O 1
ATOM 770 N N . PRO A 1 98 ? -0.971 -6.519 27.106 1.00 57.03 98 PRO A N 1
ATOM 771 C CA . PRO A 1 98 ? 0.445 -6.315 27.348 1.00 57.03 98 PRO A CA 1
ATOM 772 C C . PRO A 1 98 ? 1.143 -7.589 26.925 1.00 57.03 98 PRO A C 1
ATOM 774 O O . PRO A 1 98 ? 0.806 -8.666 27.425 1.00 57.03 98 PRO A O 1
ATOM 777 N N . LEU A 1 99 ? 2.026 -7.471 25.928 1.00 55.50 99 LEU A N 1
ATOM 778 C CA . LEU A 1 99 ? 2.898 -8.565 25.551 1.00 55.50 99 LEU A CA 1
ATOM 779 C C . LEU A 1 99 ? 3.474 -9.041 26.874 1.00 55.50 99 LEU A C 1
ATOM 781 O O . LEU A 1 99 ? 4.176 -8.274 27.540 1.00 55.50 99 LEU A O 1
ATOM 785 N N . SER A 1 100 ? 3.082 -10.249 27.299 1.00 52.50 100 SER A N 1
ATOM 786 C CA . SER A 1 100 ? 3.683 -10.899 28.454 1.00 52.50 100 SER A CA 1
ATOM 787 C C . SER A 1 100 ? 5.176 -10.661 28.304 1.00 52.50 100 SER A C 1
ATOM 789 O O . SER A 1 100 ? 5.667 -10.900 27.190 1.00 52.50 100 SER A O 1
ATOM 791 N N . PRO A 1 101 ? 5.855 -10.104 29.322 1.00 54.12 101 PRO A N 1
ATOM 792 C CA . PRO A 1 101 ? 7.208 -9.611 29.161 1.00 54.12 101 PRO A CA 1
ATOM 793 C C . PRO A 1 101 ? 7.987 -10.706 28.461 1.00 54.12 101 PRO A C 1
ATOM 795 O O . PRO A 1 101 ? 7.994 -11.851 28.927 1.00 54.12 101 PRO A O 1
ATOM 798 N N . VAL A 1 102 ? 8.529 -10.383 27.281 1.00 53.53 102 VAL A N 1
ATOM 799 C CA . VAL A 1 102 ? 9.469 -11.264 26.601 1.00 53.53 102 VAL A CA 1
ATOM 800 C C . VAL A 1 102 ? 10.454 -11.623 27.694 1.00 53.53 102 VAL A C 1
ATOM 802 O O . VAL A 1 102 ? 11.115 -10.731 28.228 1.00 53.53 102 VAL A O 1
ATOM 805 N N . ARG A 1 103 ? 10.461 -12.893 28.117 1.00 45.72 103 ARG A N 1
ATOM 806 C CA . ARG A 1 103 ? 11.459 -13.396 29.050 1.00 45.72 103 ARG A CA 1
ATOM 807 C C . ARG A 1 103 ? 12.772 -13.320 28.287 1.00 45.72 103 ARG A C 1
ATOM 809 O O . ARG A 1 103 ? 13.204 -14.289 27.674 1.00 45.72 103 ARG A O 1
ATOM 816 N N . CYS A 1 104 ? 13.365 -12.130 28.262 1.00 39.84 104 CYS A N 1
ATOM 817 C CA . CYS A 1 104 ? 14.781 -11.975 28.060 1.00 39.84 104 CYS A CA 1
ATOM 818 C C . CYS A 1 104 ? 15.389 -12.874 29.129 1.00 39.84 104 CYS A C 1
ATOM 820 O O . CYS A 1 104 ? 15.014 -12.767 30.299 1.00 39.84 104 CYS A O 1
ATOM 822 N N . GLY A 1 105 ? 16.189 -13.849 28.710 1.00 45.88 105 GLY A N 1
ATOM 823 C CA . GLY A 1 105 ? 16.849 -14.779 29.609 1.00 45.88 105 GLY A CA 1
ATOM 824 C C . GLY A 1 105 ? 17.826 -14.032 30.508 1.00 45.88 105 GLY A C 1
ATOM 825 O O . GLY A 1 105 ? 19.024 -14.072 30.278 1.00 45.88 105 GLY A O 1
ATOM 826 N N . ALA A 1 106 ? 17.310 -13.356 31.526 1.00 41.34 106 ALA A N 1
ATOM 827 C CA . ALA A 1 106 ? 18.045 -12.878 32.671 1.00 41.34 106 ALA A CA 1
ATOM 828 C C . ALA A 1 106 ? 17.766 -13.879 33.793 1.00 41.34 106 ALA A C 1
ATOM 830 O O . ALA A 1 106 ? 16.683 -13.914 34.380 1.00 41.34 106 ALA A O 1
ATOM 831 N N . ARG A 1 107 ? 18.754 -14.729 34.085 1.00 47.06 107 ARG A N 1
ATOM 832 C CA . ARG A 1 107 ? 18.958 -15.116 35.480 1.00 47.06 107 ARG A CA 1
ATOM 833 C C . ARG A 1 107 ? 19.199 -13.804 36.214 1.00 47.06 107 ARG A C 1
ATOM 835 O O . ARG A 1 107 ? 20.214 -13.187 35.948 1.00 47.06 107 ARG A O 1
ATOM 842 N N . GLU A 1 108 ? 18.246 -13.359 37.022 1.00 41.28 108 GLU A N 1
ATOM 843 C CA . GLU A 1 108 ? 18.455 -12.972 38.423 1.00 41.28 108 GLU A CA 1
ATOM 844 C C . GLU A 1 108 ? 17.240 -12.224 38.993 1.00 41.28 108 GLU A C 1
ATOM 846 O O . GLU A 1 108 ? 16.707 -11.286 38.411 1.00 41.28 108 GLU A O 1
ATOM 851 N N . SER A 1 109 ? 16.812 -12.748 40.145 1.00 43.56 109 SER A N 1
ATOM 852 C CA . SER A 1 109 ? 15.920 -12.222 41.184 1.00 43.56 109 SER A CA 1
ATOM 853 C C . SER A 1 109 ? 14.667 -11.428 40.801 1.00 43.56 109 SER A C 1
ATOM 855 O O . SER A 1 109 ? 14.694 -10.240 40.494 1.00 43.56 109 SER A O 1
ATOM 857 N N . ALA A 1 110 ? 13.537 -12.085 41.058 1.00 45.00 110 ALA A N 1
ATOM 858 C CA . ALA A 1 110 ? 12.300 -11.462 41.496 1.00 45.00 110 ALA A CA 1
ATOM 859 C C . ALA A 1 110 ? 12.540 -10.520 42.693 1.00 45.00 110 ALA A C 1
ATOM 861 O O . ALA A 1 110 ? 12.829 -10.984 43.792 1.00 45.00 110 ALA A O 1
ATOM 862 N N . ALA A 1 111 ? 12.393 -9.214 42.485 1.00 43.12 111 ALA A N 1
ATOM 863 C CA . ALA A 1 111 ? 12.165 -8.235 43.544 1.00 43.12 111 ALA A CA 1
ATOM 864 C C . ALA A 1 111 ? 11.640 -6.937 42.919 1.00 43.12 111 ALA A C 1
ATOM 866 O O . ALA A 1 111 ? 12.412 -6.187 42.334 1.00 43.12 111 ALA A O 1
ATOM 867 N N . ALA A 1 112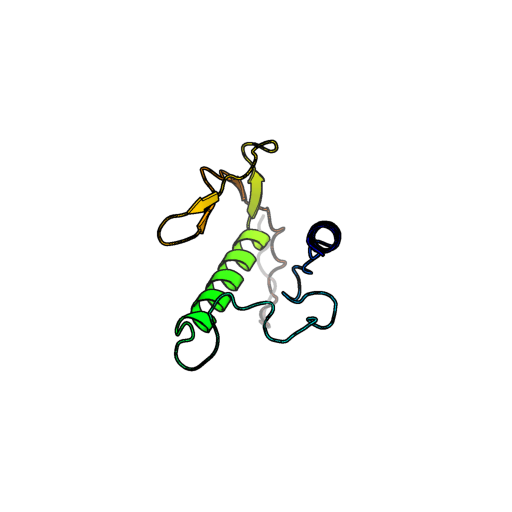 ? 10.323 -6.732 43.015 1.00 37.44 112 ALA A N 1
ATOM 868 C CA . ALA A 1 112 ? 9.625 -5.444 43.161 1.00 37.44 112 ALA A CA 1
ATOM 869 C C . ALA A 1 112 ? 8.214 -5.529 42.556 1.00 37.44 112 ALA A C 1
ATOM 871 O O . ALA A 1 112 ? 7.893 -4.893 41.555 1.00 37.44 112 ALA A O 1
ATOM 872 N N . CYS A 1 113 ? 7.354 -6.319 43.203 1.00 33.41 113 CYS A N 1
ATOM 873 C CA . CYS A 1 113 ? 5.991 -5.845 43.413 1.00 33.41 113 CYS A CA 1
ATOM 874 C C . CYS A 1 113 ? 6.071 -4.602 44.307 1.00 33.41 113 CYS A C 1
ATOM 876 O O . CYS A 1 113 ? 6.740 -4.651 45.338 1.00 33.41 113 CYS A O 1
ATOM 878 N N . SER A 1 114 ? 5.364 -3.545 43.927 1.00 37.31 114 SER A N 1
ATOM 879 C CA . SER A 1 114 ? 4.933 -2.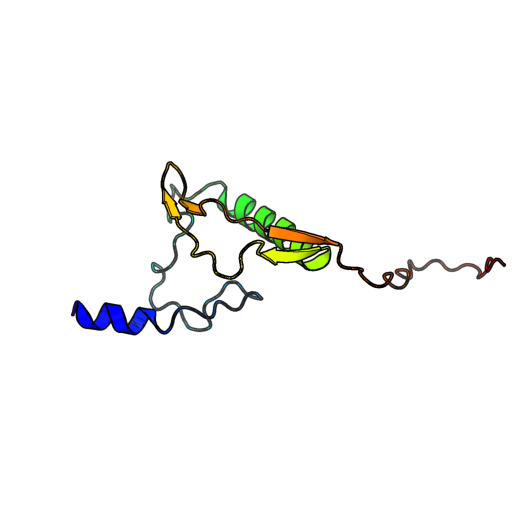466 44.818 1.00 37.31 114 SER A CA 1
ATOM 880 C C . SER A 1 114 ? 3.595 -1.931 44.311 1.00 37.31 114 SER A C 1
ATOM 882 O O . SER A 1 114 ? 3.436 -1.842 43.089 1.00 37.31 114 SER A O 1
ATOM 884 N N . PRO A 1 115 ? 2.722 -1.406 45.181 1.00 51.50 115 PRO A N 1
ATOM 885 C CA . PRO A 1 115 ? 2.429 -1.773 46.569 1.00 51.50 115 PRO A CA 1
ATOM 886 C C . PRO A 1 115 ? 1.240 -2.748 46.689 1.00 51.50 115 PRO A C 1
ATOM 888 O O . PRO A 1 115 ? 0.492 -2.919 45.700 1.00 51.50 115 PRO A O 1
#